Protein AF-A0A520IEN3-F1 (afdb_monomer_lite)

pLDDT: mean 81.48, std 12.18, range [52.25, 98.0]

Foldseek 3Di:
DDDDDDQADEPPPCSVVVQVVVCVVCVVVVHDDDDDDPPPCPPDPVNVVVVCQVVVNPPDNDDCVRPDPDDDDDPCQPRVLCVVLVVDPVVVSVVSVD

Sequence (98 aa):
MSFLLAIEGADGAGKATASALVVEQLHAAGRTADVVSFPRYIETVGGWALGAMLAGTLPRGTSPKAANDVVVFDRYIASNMAYQAAQVPADEADAMMA

Secondary structure (DSSP, 8-state):
----------TTS-HHHHHHHHHHHHHHTT-------SS-TTTSHHHHHHHHHHTT-SSS---HHHH-SS---TT-HHHHHHHHHTTS-HHHHHHHH-

Radius of gyration: 17.26 Å; chains: 1; bounding box: 38×34×47 Å

Structure (mmCIF, N/CA/C/O backbone):
data_AF-A0A520IEN3-F1
#
_entry.id   AF-A0A520IEN3-F1
#
loop_
_atom_site.group_PDB
_atom_site.id
_atom_site.type_symbol
_atom_site.label_atom_id
_atom_site.label_alt_id
_atom_site.label_comp_id
_atom_site.label_asym_id
_atom_site.label_entity_id
_atom_site.label_seq_id
_atom_site.pdbx_PDB_ins_code
_atom_site.Cartn_x
_atom_site.Cartn_y
_atom_site.Cartn_z
_atom_site.occupancy
_atom_site.B_iso_or_equiv
_atom_site.auth_seq_id
_atom_site.auth_comp_id
_atom_site.auth_asym_id
_atom_site.auth_atom_id
_atom_site.pdbx_PDB_model_num
ATOM 1 N N . MET A 1 1 ? -21.307 2.132 13.842 1.00 67.69 1 MET A N 1
ATOM 2 C CA . MET A 1 1 ? -21.288 1.970 12.373 1.00 67.69 1 MET A CA 1
ATOM 3 C C . MET A 1 1 ? -19.833 1.844 11.960 1.00 67.69 1 MET A C 1
ATOM 5 O O . MET A 1 1 ? -19.040 2.653 12.426 1.00 67.69 1 MET A O 1
ATOM 9 N N . SER A 1 2 ? -19.470 0.808 11.208 1.00 77.94 2 SER A N 1
ATOM 10 C CA . SER A 1 2 ? -18.106 0.584 10.713 1.00 77.94 2 SER A CA 1
ATOM 11 C C . SER A 1 2 ? -17.980 1.101 9.279 1.00 77.94 2 SER A C 1
ATOM 13 O O . SER A 1 2 ? -18.944 1.050 8.517 1.00 77.94 2 SER A O 1
ATOM 15 N N . PHE A 1 3 ? -16.806 1.622 8.926 1.00 87.44 3 PHE A N 1
ATOM 16 C CA . PHE A 1 3 ? -16.507 2.143 7.593 1.00 87.44 3 PHE A CA 1
ATOM 17 C C . PHE A 1 3 ? -15.168 1.576 7.121 1.00 87.44 3 PHE A C 1
ATOM 19 O O . PHE A 1 3 ? -14.229 1.491 7.911 1.00 87.44 3 PHE A O 1
ATOM 26 N N . LEU A 1 4 ? -15.085 1.188 5.848 1.00 88.75 4 LEU A N 1
ATOM 27 C CA . LEU A 1 4 ? -13.839 0.781 5.202 1.00 88.75 4 LEU A CA 1
ATOM 28 C C . LEU A 1 4 ? -13.431 1.873 4.216 1.00 88.75 4 LEU A C 1
ATOM 30 O O . LEU A 1 4 ? -14.172 2.174 3.283 1.00 88.75 4 LEU A O 1
ATOM 34 N N . LEU A 1 5 ? -12.252 2.452 4.432 1.00 86.94 5 LEU A N 1
ATOM 35 C CA . LEU A 1 5 ? -11.656 3.460 3.561 1.00 86.94 5 LEU A CA 1
ATOM 36 C C . LEU A 1 5 ? -10.470 2.841 2.814 1.00 86.94 5 LEU A C 1
ATOM 38 O O . LEU A 1 5 ? -9.552 2.325 3.445 1.00 86.94 5 LEU A O 1
ATOM 42 N N . ALA A 1 6 ? -10.475 2.919 1.483 1.00 88.88 6 ALA A N 1
ATOM 43 C CA . ALA A 1 6 ? -9.331 2.561 0.648 1.00 88.88 6 ALA A CA 1
ATOM 44 C C . ALA A 1 6 ? -8.642 3.835 0.139 1.00 88.88 6 ALA A C 1
ATOM 46 O O . ALA A 1 6 ? -9.303 4.709 -0.418 1.00 88.88 6 ALA A O 1
ATOM 47 N N . ILE A 1 7 ? -7.324 3.935 0.336 1.00 86.75 7 ILE A N 1
ATOM 48 C CA . ILE A 1 7 ? -6.492 5.040 -0.160 1.00 86.75 7 ILE A CA 1
ATOM 49 C C . ILE A 1 7 ? -5.630 4.500 -1.302 1.00 86.75 7 ILE A C 1
ATOM 51 O O . ILE A 1 7 ? -4.718 3.707 -1.074 1.00 86.75 7 ILE A O 1
ATOM 55 N N . GLU A 1 8 ? -5.928 4.938 -2.522 1.00 85.44 8 GLU A N 1
ATOM 56 C CA . GLU A 1 8 ? -5.254 4.523 -3.758 1.00 85.44 8 GLU A CA 1
ATOM 57 C C . GLU A 1 8 ? -4.364 5.654 -4.304 1.00 85.44 8 GLU A C 1
ATOM 59 O O . GLU A 1 8 ? -4.489 6.816 -3.912 1.00 85.44 8 GLU A O 1
ATOM 64 N N . GLY A 1 9 ? -3.436 5.320 -5.202 1.00 81.56 9 GLY A N 1
ATOM 65 C CA . GLY A 1 9 ? -2.522 6.287 -5.819 1.00 81.56 9 GLY A CA 1
ATOM 66 C C . GLY A 1 9 ? -1.215 5.658 -6.300 1.00 81.56 9 GLY A C 1
ATOM 67 O O . GLY A 1 9 ? -0.878 4.535 -5.923 1.00 81.56 9 GLY A O 1
ATOM 68 N N . ALA A 1 10 ? -0.450 6.399 -7.102 1.00 79.31 10 ALA A N 1
ATOM 69 C CA . ALA A 1 10 ? 0.821 5.939 -7.665 1.00 79.31 10 ALA A CA 1
ATOM 70 C C . ALA A 1 10 ? 1.938 5.791 -6.609 1.00 79.31 10 ALA A C 1
ATOM 72 O O . ALA A 1 10 ? 1.801 6.205 -5.446 1.00 79.31 10 ALA A O 1
ATOM 73 N N . ASP A 1 11 ? 3.056 5.184 -6.999 1.00 80.44 11 ASP A N 1
ATOM 74 C CA . ASP A 1 11 ? 4.253 5.105 -6.161 1.00 80.44 11 ASP A CA 1
ATOM 75 C C . ASP A 1 11 ? 4.790 6.504 -5.843 1.00 80.44 11 ASP A C 1
ATOM 77 O O . ASP A 1 11 ? 4.776 7.405 -6.677 1.00 80.44 11 ASP A O 1
ATOM 81 N N . GLY A 1 12 ? 5.197 6.718 -4.591 1.00 84.94 12 GLY A N 1
ATOM 82 C CA . GLY A 1 12 ? 5.640 8.033 -4.117 1.00 84.94 12 GLY A CA 1
ATOM 83 C C . GLY A 1 12 ? 4.523 9.053 -3.844 1.00 84.94 12 GLY A C 1
ATOM 84 O O . GLY A 1 12 ? 4.814 10.107 -3.292 1.00 84.94 12 GLY A O 1
ATOM 85 N N . ALA A 1 13 ? 3.245 8.745 -4.107 1.00 89.06 13 ALA A N 1
ATOM 86 C CA . ALA A 1 13 ? 2.124 9.683 -3.916 1.00 89.06 13 ALA A CA 1
ATOM 87 C C . ALA A 1 13 ? 1.786 10.035 -2.444 1.00 89.06 13 ALA A C 1
ATOM 89 O O . ALA A 1 13 ? 0.797 10.709 -2.180 1.00 89.06 13 ALA A O 1
ATOM 90 N N . GLY A 1 14 ? 2.557 9.554 -1.462 1.00 92.56 14 GLY A N 1
ATOM 91 C CA . GLY A 1 14 ? 2.333 9.871 -0.044 1.00 92.56 14 GLY A CA 1
ATOM 92 C C . GLY A 1 14 ? 1.182 9.110 0.631 1.00 92.56 14 GLY A C 1
ATOM 93 O O . GLY A 1 14 ? 0.743 9.503 1.709 1.00 92.56 14 GLY A O 1
ATOM 94 N N . LYS A 1 15 ? 0.705 8.000 0.046 1.00 92.81 15 LYS A N 1
ATOM 95 C CA . LYS A 1 15 ? -0.414 7.187 0.578 1.00 92.81 15 LYS A CA 1
ATOM 96 C C . LYS A 1 15 ? -0.225 6.768 2.039 1.00 92.81 15 LYS A C 1
ATOM 98 O O . LYS A 1 15 ? -1.156 6.870 2.831 1.00 92.81 15 LYS A O 1
ATOM 103 N N . ALA A 1 16 ? 0.985 6.334 2.400 1.00 91.44 16 ALA A N 1
ATOM 104 C CA . ALA A 1 16 ? 1.308 5.927 3.766 1.00 91.44 16 ALA A CA 1
ATOM 105 C C . ALA A 1 16 ? 1.106 7.089 4.752 1.00 91.44 16 ALA A C 1
ATOM 107 O O . ALA A 1 16 ? 0.410 6.934 5.754 1.00 91.44 16 ALA A O 1
ATOM 108 N N . THR A 1 17 ? 1.616 8.277 4.415 1.00 96.38 17 THR A N 1
ATOM 109 C CA . THR A 1 17 ? 1.423 9.503 5.201 1.00 96.38 17 THR A CA 1
ATOM 110 C C . THR A 1 17 ? -0.053 9.867 5.322 1.00 96.38 17 THR A C 1
ATOM 112 O O . THR A 1 17 ? -0.531 10.103 6.428 1.00 96.38 17 THR A O 1
ATOM 115 N N . ALA A 1 18 ? -0.794 9.858 4.211 1.00 96.50 18 ALA A N 1
ATOM 116 C CA . ALA A 1 18 ? -2.222 10.163 4.218 1.00 96.50 18 ALA A CA 1
ATOM 117 C C . ALA A 1 18 ? -3.010 9.192 5.116 1.00 96.50 18 ALA A C 1
ATOM 119 O O . ALA A 1 18 ? -3.814 9.630 5.936 1.00 96.50 18 ALA A O 1
ATOM 120 N N . SER A 1 19 ? -2.741 7.886 5.018 1.00 96.31 19 SER A N 1
ATOM 121 C CA . SER A 1 19 ? -3.408 6.873 5.845 1.00 96.31 19 SER A CA 1
ATOM 122 C C . SER A 1 19 ? -3.128 7.044 7.341 1.00 96.31 19 SER A C 1
ATOM 124 O O . SER A 1 19 ? -4.053 6.947 8.146 1.00 96.31 19 SER A O 1
ATOM 126 N N . ALA A 1 20 ? -1.887 7.376 7.712 1.00 96.75 20 ALA A N 1
ATOM 127 C CA . ALA A 1 20 ? -1.507 7.620 9.100 1.00 96.75 20 ALA A CA 1
ATOM 128 C C . ALA A 1 20 ? -2.219 8.854 9.676 1.00 96.75 20 ALA A C 1
ATOM 130 O O . ALA A 1 20 ? -2.792 8.774 10.761 1.00 96.75 20 ALA A O 1
ATOM 131 N N . LEU A 1 21 ? -2.261 9.960 8.922 1.00 97.94 21 LEU A N 1
ATOM 132 C CA . LEU A 1 21 ? -2.957 11.184 9.335 1.00 97.94 21 LEU A CA 1
ATOM 133 C C . LEU A 1 21 ? -4.462 10.958 9.503 1.00 97.94 21 LEU A C 1
ATOM 135 O O . LEU A 1 21 ? -5.058 11.456 10.453 1.00 97.94 21 LEU A O 1
ATOM 139 N N . VAL A 1 22 ? -5.092 10.184 8.615 1.00 96.88 22 VAL A N 1
ATOM 140 C CA . VAL A 1 22 ? -6.518 9.853 8.753 1.00 96.88 22 VAL A CA 1
ATOM 141 C C . VAL A 1 22 ? -6.781 9.089 10.051 1.00 96.88 22 VAL A C 1
ATOM 143 O O . VAL A 1 22 ? -7.728 9.419 10.765 1.00 96.88 22 VAL A O 1
ATOM 146 N N . VAL A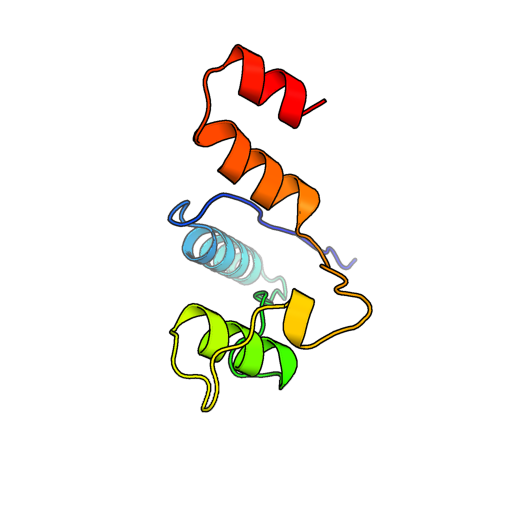 1 23 ? -5.949 8.098 10.383 1.00 97.12 23 VAL A N 1
ATOM 147 C CA . VAL A 1 23 ? -6.090 7.347 11.640 1.00 97.12 23 VAL A CA 1
ATOM 148 C C . VAL A 1 23 ? -5.875 8.247 12.854 1.00 97.12 23 VAL A C 1
ATOM 150 O O . VAL A 1 23 ? -6.701 8.220 13.764 1.00 97.12 23 VAL A O 1
ATOM 153 N N . GLU A 1 24 ? -4.849 9.100 12.837 1.00 98.00 24 GLU A N 1
ATOM 154 C CA . GLU A 1 24 ? -4.591 10.075 13.904 1.00 98.00 24 GLU A CA 1
ATOM 155 C C . GLU A 1 24 ? -5.807 10.985 14.149 1.00 98.00 24 GLU A C 1
ATOM 157 O O . GLU A 1 24 ? -6.256 11.136 15.286 1.00 98.00 24 GLU A O 1
ATOM 162 N N . GLN A 1 25 ? -6.395 11.542 13.086 1.00 97.88 25 GLN A N 1
ATOM 163 C CA . GLN A 1 25 ? -7.569 12.413 13.199 1.00 97.88 25 GLN A CA 1
ATOM 164 C C . GLN A 1 25 ? -8.805 11.662 13.714 1.00 97.88 25 GLN A C 1
ATOM 166 O O . GLN A 1 25 ? -9.579 12.201 14.508 1.00 97.88 25 GLN A O 1
ATOM 171 N N . LEU A 1 26 ? -8.997 10.405 13.304 1.00 96.88 26 LEU A N 1
ATOM 172 C CA . LEU A 1 26 ? -10.090 9.571 13.809 1.00 96.88 26 LEU A CA 1
ATOM 173 C C . LEU A 1 26 ? -9.917 9.257 15.298 1.00 96.88 26 LEU A C 1
ATOM 175 O O . LEU A 1 26 ? -10.890 9.359 16.051 1.00 96.88 26 LEU A O 1
ATOM 179 N N . HIS A 1 27 ? -8.696 8.941 15.733 1.00 97.31 27 HIS A N 1
ATOM 180 C CA . HIS A 1 27 ? -8.376 8.745 17.148 1.00 97.31 27 HIS A CA 1
ATOM 181 C C . HIS A 1 27 ? -8.599 10.024 17.958 1.00 97.31 27 HIS A C 1
ATOM 183 O O . HIS A 1 27 ? -9.240 9.967 19.008 1.00 97.31 27 HIS A O 1
ATOM 189 N N . ALA A 1 28 ? -8.159 11.182 17.453 1.00 97.81 28 ALA A N 1
ATOM 190 C CA . ALA A 1 28 ? -8.381 12.483 18.091 1.00 97.81 28 ALA A CA 1
ATOM 191 C C . ALA A 1 28 ? -9.877 12.821 18.238 1.00 97.81 28 ALA A C 1
ATOM 193 O O . ALA A 1 28 ? -10.287 13.452 19.211 1.00 97.81 28 ALA A O 1
ATOM 194 N N . ALA A 1 29 ? -10.712 12.336 17.317 1.00 97.25 29 ALA A N 1
ATOM 195 C CA . ALA A 1 29 ? -12.169 12.433 17.381 1.00 97.25 29 ALA A CA 1
ATOM 196 C C . ALA A 1 29 ? -12.836 11.346 18.257 1.00 97.25 29 ALA A C 1
ATOM 198 O O . ALA A 1 29 ? -14.061 11.196 18.225 1.00 97.25 29 ALA A O 1
ATOM 199 N N . GLY A 1 30 ? -12.062 10.560 19.014 1.00 97.44 30 GLY A N 1
ATOM 200 C CA . GLY A 1 30 ? -12.566 9.506 19.899 1.00 97.44 30 GLY A CA 1
ATOM 201 C C . GLY A 1 30 ? -13.078 8.263 19.167 1.00 97.44 30 GLY A C 1
ATOM 202 O O . GLY A 1 30 ? -13.896 7.520 19.716 1.00 97.44 30 GLY A O 1
ATOM 203 N N . ARG A 1 31 ? -12.651 8.034 17.918 1.00 96.38 31 ARG A N 1
ATOM 204 C CA . ARG A 1 31 ? -13.019 6.848 17.133 1.00 96.38 31 ARG A CA 1
ATOM 205 C C . ARG A 1 31 ? -11.878 5.840 17.090 1.00 96.38 31 ARG A C 1
ATOM 207 O O . ARG A 1 31 ? -10.712 6.202 17.047 1.00 96.38 31 ARG A O 1
ATOM 214 N N . THR A 1 32 ? -12.228 4.562 17.030 1.00 95.81 32 THR A N 1
ATOM 215 C CA . THR A 1 32 ? -11.278 3.476 16.768 1.00 95.81 32 THR A CA 1
ATOM 216 C C . THR A 1 32 ? -11.038 3.350 15.266 1.00 95.81 32 THR A C 1
ATOM 218 O O . THR A 1 32 ? -12.002 3.231 14.504 1.00 95.81 32 THR A O 1
ATOM 221 N N . ALA A 1 33 ? -9.778 3.348 14.844 1.00 95.75 33 ALA A N 1
ATOM 222 C CA . ALA A 1 33 ? -9.368 3.166 13.454 1.00 95.75 33 ALA A CA 1
ATOM 223 C C . ALA A 1 33 ? -7.981 2.510 13.397 1.00 95.75 33 ALA A C 1
ATOM 225 O O . ALA A 1 33 ? -7.167 2.761 14.277 1.00 95.75 33 ALA A O 1
ATOM 226 N N . ASP A 1 34 ? -7.713 1.720 12.362 1.00 94.12 34 ASP A N 1
AT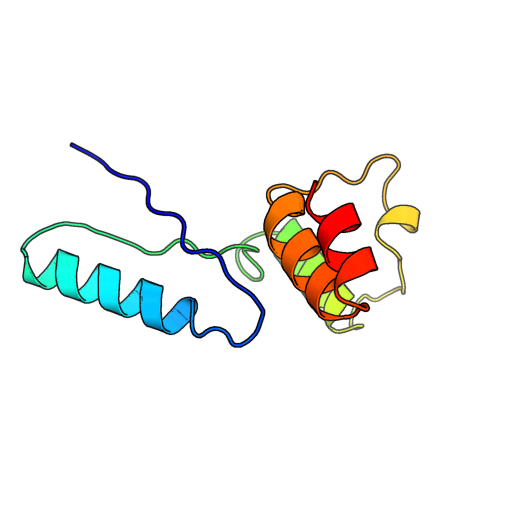OM 227 C CA . ASP A 1 34 ? -6.416 1.085 12.109 1.00 94.12 34 ASP A CA 1
ATOM 228 C C . ASP A 1 34 ? -6.112 1.107 10.608 1.00 94.12 34 ASP A C 1
ATOM 230 O O . ASP A 1 34 ? -7.026 1.185 9.781 1.00 94.12 34 ASP A O 1
ATOM 234 N N . VAL A 1 35 ? -4.826 1.020 10.256 1.00 93.31 35 VAL A N 1
ATOM 235 C CA . VAL A 1 35 ? -4.375 0.880 8.864 1.00 93.31 35 VAL A CA 1
ATOM 236 C C . VAL A 1 35 ? -4.030 -0.577 8.582 1.00 93.31 35 VAL A C 1
ATOM 238 O O . VAL A 1 35 ? -3.256 -1.194 9.310 1.00 93.31 35 VAL A O 1
ATOM 241 N N . VAL A 1 36 ? -4.545 -1.106 7.472 1.00 88.88 36 VAL A N 1
ATOM 242 C CA . VAL A 1 36 ? -4.066 -2.357 6.875 1.00 88.88 36 VAL A CA 1
ATOM 243 C C . VAL A 1 36 ? -3.497 -2.031 5.499 1.00 88.88 36 VAL A C 1
ATOM 245 O O . VAL A 1 36 ? -4.219 -1.554 4.625 1.00 88.88 36 VAL A O 1
ATOM 248 N N . SER A 1 37 ? -2.204 -2.290 5.314 1.00 86.44 37 SER A N 1
ATOM 249 C CA . SER A 1 37 ? -1.490 -2.015 4.064 1.00 86.44 37 SER A CA 1
ATOM 250 C C . SER A 1 37 ? -1.374 -3.270 3.206 1.00 86.44 37 SER A C 1
ATOM 252 O O . SER A 1 37 ? -1.125 -4.362 3.713 1.00 86.44 37 SER A O 1
ATOM 254 N N . PHE A 1 38 ? -1.506 -3.108 1.891 1.00 85.62 38 PHE A N 1
ATOM 255 C CA . PHE A 1 38 ? -1.297 -4.172 0.913 1.00 85.62 38 PHE A CA 1
ATOM 256 C C . PHE A 1 38 ? -0.247 -3.753 -0.128 1.00 85.62 38 PHE A C 1
ATOM 258 O O . PHE A 1 38 ? -0.181 -2.570 -0.466 1.00 85.62 38 PHE A O 1
ATOM 265 N N . PRO A 1 39 ? 0.535 -4.700 -0.679 1.00 83.94 39 PRO A N 1
ATOM 266 C CA . PRO A 1 39 ? 0.647 -6.104 -0.271 1.00 83.94 39 PRO A CA 1
ATOM 267 C C . PRO A 1 39 ? 1.248 -6.270 1.135 1.00 83.94 39 PRO A C 1
ATOM 269 O O . PRO A 1 39 ? 2.106 -5.500 1.556 1.00 83.94 39 PRO A O 1
ATOM 272 N N . ARG A 1 40 ? 0.813 -7.304 1.865 1.00 83.75 40 ARG A N 1
ATOM 273 C CA . ARG A 1 40 ? 1.303 -7.624 3.218 1.00 83.75 40 ARG A CA 1
ATOM 274 C C . ARG A 1 40 ? 2.657 -8.332 3.165 1.00 83.75 40 ARG A C 1
ATOM 276 O O . ARG A 1 40 ? 2.743 -9.543 3.395 1.00 83.75 40 ARG A O 1
ATOM 283 N N . TYR A 1 41 ? 3.690 -7.579 2.783 1.00 83.94 41 TYR A N 1
ATOM 284 C CA . TYR A 1 41 ? 5.018 -8.085 2.415 1.00 83.94 41 TYR A CA 1
ATOM 285 C C . TYR A 1 41 ? 5.699 -8.929 3.496 1.00 83.94 41 TYR A C 1
ATOM 287 O O . TYR A 1 41 ? 6.417 -9.864 3.168 1.00 83.94 41 TYR A O 1
ATOM 295 N N . ILE A 1 42 ? 5.472 -8.623 4.772 1.00 84.44 42 ILE A N 1
ATOM 296 C CA . ILE A 1 42 ? 6.116 -9.332 5.889 1.00 84.44 42 ILE A CA 1
ATOM 297 C C . ILE A 1 42 ? 5.160 -10.245 6.661 1.00 84.44 42 ILE A C 1
ATOM 299 O O . ILE A 1 42 ? 5.612 -11.108 7.406 1.00 84.44 42 ILE A O 1
ATOM 303 N N . GLU A 1 43 ? 3.846 -10.091 6.478 1.00 84.69 43 GLU A N 1
ATOM 304 C CA . GLU A 1 43 ? 2.849 -10.844 7.253 1.00 84.69 43 GLU A CA 1
ATOM 305 C C . GLU A 1 43 ? 2.293 -12.062 6.505 1.00 84.69 43 GLU A C 1
ATOM 307 O O . GLU A 1 43 ? 1.562 -12.864 7.085 1.00 84.69 43 GLU A O 1
ATOM 312 N N . THR A 1 44 ? 2.581 -12.209 5.209 1.00 83.50 44 THR A N 1
ATOM 313 C CA . THR A 1 44 ? 2.036 -13.304 4.394 1.00 83.50 44 THR A CA 1
ATOM 314 C C . THR A 1 44 ? 3.093 -13.930 3.503 1.00 83.50 44 THR A C 1
ATOM 316 O O . THR A 1 44 ? 3.956 -13.235 2.976 1.00 83.50 44 THR A O 1
ATOM 319 N N . VAL A 1 45 ? 2.976 -15.239 3.258 1.00 83.44 45 VAL A N 1
ATOM 320 C CA . VAL A 1 45 ? 3.847 -15.961 2.314 1.00 83.44 45 VAL A CA 1
ATOM 321 C C . VAL A 1 45 ? 3.785 -15.335 0.916 1.00 83.44 45 VAL A C 1
ATOM 323 O O . VAL A 1 45 ? 4.819 -15.130 0.290 1.00 83.44 45 VAL A O 1
ATOM 326 N N . GLY A 1 46 ? 2.583 -14.982 0.445 1.00 79.69 46 GLY A N 1
ATOM 327 C CA . GLY A 1 46 ? 2.392 -14.346 -0.862 1.00 79.69 46 GLY A CA 1
ATOM 328 C C . GLY A 1 46 ? 3.001 -12.944 -0.941 1.00 79.69 46 GLY A C 1
ATOM 329 O O . GLY A 1 46 ? 3.684 -12.629 -1.912 1.00 79.69 46 GLY A O 1
ATOM 330 N N . GLY A 1 47 ? 2.818 -12.122 0.097 1.00 82.44 47 GLY A N 1
ATOM 331 C CA . GLY A 1 47 ? 3.459 -10.812 0.183 1.00 82.44 47 GLY A CA 1
ATOM 332 C C . GLY A 1 47 ? 4.980 -10.928 0.220 1.00 82.44 47 GLY A C 1
ATOM 333 O O . GLY A 1 47 ? 5.651 -10.239 -0.541 1.00 82.44 47 GLY A O 1
ATOM 334 N N . TRP A 1 48 ? 5.526 -11.840 1.025 1.00 86.56 48 TRP A N 1
ATOM 335 C CA . TRP A 1 48 ? 6.969 -12.075 1.081 1.00 86.56 48 TRP A CA 1
ATOM 336 C C . TRP A 1 48 ? 7.524 -12.500 -0.279 1.00 86.56 48 TRP A C 1
ATOM 338 O O . TRP A 1 48 ? 8.503 -11.922 -0.749 1.00 86.56 48 TRP A O 1
ATOM 348 N N . ALA A 1 49 ? 6.870 -13.455 -0.944 1.00 84.75 49 ALA A N 1
ATOM 349 C CA . ALA A 1 49 ? 7.289 -13.936 -2.256 1.00 84.75 49 ALA A CA 1
ATOM 350 C C . ALA A 1 49 ? 7.264 -12.817 -3.310 1.00 84.75 49 ALA A C 1
ATOM 352 O O . ALA A 1 49 ? 8.211 -12.686 -4.084 1.00 84.75 49 ALA A O 1
ATOM 353 N N . LEU A 1 50 ? 6.224 -11.975 -3.306 1.00 82.50 50 LEU A N 1
ATOM 354 C CA . LEU A 1 50 ? 6.133 -10.806 -4.183 1.00 82.50 50 LEU A CA 1
ATOM 355 C C . LEU A 1 50 ? 7.257 -9.800 -3.901 1.00 82.50 50 LEU A C 1
ATOM 357 O O . LEU A 1 50 ? 7.907 -9.334 -4.833 1.00 82.50 50 LEU A O 1
ATOM 361 N N . GLY A 1 51 ? 7.523 -9.502 -2.627 1.00 84.69 51 GLY A N 1
ATOM 362 C CA . GLY A 1 51 ? 8.614 -8.613 -2.224 1.00 84.69 51 GLY A CA 1
ATOM 363 C C . GLY A 1 51 ? 9.984 -9.139 -2.662 1.00 84.69 51 GLY A C 1
ATOM 364 O O . GLY A 1 51 ? 10.768 -8.400 -3.251 1.00 84.69 51 GLY A O 1
ATOM 365 N N . ALA A 1 52 ? 10.249 -10.431 -2.452 1.00 86.94 52 ALA A N 1
ATOM 366 C CA . ALA A 1 52 ? 11.486 -11.079 -2.883 1.00 86.94 52 ALA A CA 1
ATOM 367 C C . ALA A 1 52 ? 11.633 -11.107 -4.415 1.00 86.94 52 ALA A C 1
ATOM 369 O O . ALA A 1 52 ? 12.734 -10.931 -4.938 1.00 86.94 52 ALA A O 1
ATOM 370 N N . MET A 1 53 ? 10.529 -11.287 -5.146 1.00 85.50 53 MET A N 1
ATOM 371 C CA . MET A 1 53 ? 10.517 -11.218 -6.609 1.00 85.50 53 MET A CA 1
ATOM 372 C C . MET A 1 53 ? 10.895 -9.820 -7.103 1.00 85.50 53 MET A C 1
ATOM 374 O O . MET A 1 5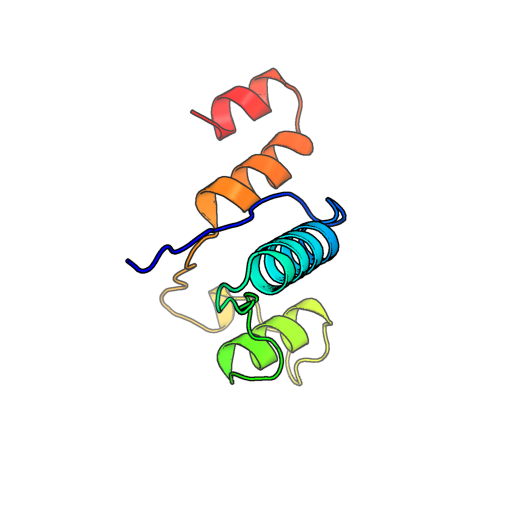3 ? 11.789 -9.696 -7.937 1.00 85.50 53 MET A O 1
ATOM 378 N N . LEU A 1 54 ? 10.248 -8.775 -6.574 1.00 83.62 54 LEU A N 1
ATOM 379 C CA . LEU A 1 54 ? 10.506 -7.382 -6.958 1.00 83.62 54 LEU A CA 1
ATOM 380 C C . LEU A 1 54 ? 11.923 -6.930 -6.582 1.00 83.62 54 LEU A C 1
ATOM 382 O O . LEU A 1 54 ? 12.545 -6.180 -7.328 1.00 83.62 54 LEU A O 1
ATOM 386 N N . ALA A 1 55 ? 12.452 -7.420 -5.460 1.00 86.75 55 ALA A N 1
ATOM 387 C CA . ALA A 1 55 ? 13.824 -7.161 -5.033 1.00 86.75 55 ALA A CA 1
ATOM 388 C C . ALA A 1 55 ? 14.877 -7.988 -5.801 1.00 86.75 55 ALA A C 1
ATOM 390 O O . ALA A 1 55 ? 16.072 -7.790 -5.592 1.00 86.75 55 ALA A O 1
ATOM 391 N N . GLY A 1 56 ? 14.463 -8.938 -6.649 1.00 86.06 56 GLY A N 1
ATOM 392 C CA . GLY A 1 56 ? 15.375 -9.839 -7.360 1.00 86.06 56 GLY A CA 1
ATOM 393 C C . GLY A 1 56 ? 16.118 -10.825 -6.450 1.00 86.06 56 GLY A C 1
ATOM 394 O O . GLY A 1 56 ? 17.159 -11.347 -6.838 1.00 86.06 56 GLY A O 1
ATOM 395 N N . THR A 1 57 ? 15.610 -11.085 -5.242 1.00 88.81 57 THR A N 1
ATOM 396 C CA . THR A 1 57 ? 16.265 -11.926 -4.223 1.00 88.81 57 THR A CA 1
ATOM 397 C C . THR A 1 57 ? 15.728 -13.353 -4.169 1.00 88.81 57 THR A C 1
ATOM 399 O O . THR A 1 57 ? 16.164 -14.147 -3.333 1.00 88.81 57 THR A O 1
ATOM 402 N N . LEU A 1 58 ? 14.791 -13.712 -5.053 1.00 84.31 58 LEU A N 1
ATOM 403 C CA . LEU A 1 58 ? 14.321 -15.089 -5.142 1.00 84.31 58 LEU A CA 1
ATOM 404 C C . LEU A 1 58 ? 15.488 -16.042 -5.461 1.00 84.31 58 LEU A C 1
ATOM 406 O O . LEU A 1 58 ? 16.268 -15.763 -6.373 1.00 84.31 58 LEU A O 1
ATOM 410 N N . PRO A 1 59 ? 15.574 -17.211 -4.793 1.00 79.75 59 PRO A N 1
ATOM 411 C CA . PRO A 1 59 ? 16.632 -18.199 -5.040 1.00 79.75 59 PRO A CA 1
ATOM 412 C C . PRO A 1 59 ? 16.716 -18.672 -6.498 1.00 79.75 59 PRO A C 1
ATOM 414 O O . PRO A 1 59 ? 17.747 -19.175 -6.941 1.00 79.75 59 PRO A O 1
ATOM 417 N N . ARG A 1 60 ? 15.614 -18.541 -7.242 1.00 76.50 60 ARG A N 1
ATOM 418 C CA . ARG A 1 60 ? 15.547 -18.719 -8.690 1.00 76.50 60 ARG A CA 1
ATOM 419 C C . ARG A 1 60 ? 14.715 -17.587 -9.275 1.00 76.50 60 ARG A C 1
ATOM 421 O O . ARG A 1 60 ? 13.616 -17.326 -8.791 1.00 76.50 60 ARG A O 1
ATOM 428 N N . GLY A 1 61 ? 15.225 -16.951 -10.328 1.00 67.44 61 GLY A N 1
ATOM 429 C CA . GLY A 1 61 ? 14.448 -15.994 -11.104 1.00 67.44 61 GLY A CA 1
ATOM 430 C C . GLY A 1 61 ? 13.208 -16.678 -11.672 1.00 67.44 61 GLY A C 1
ATOM 431 O O . GLY A 1 61 ? 13.305 -17.722 -12.314 1.00 67.44 61 GLY A O 1
ATOM 432 N N . THR A 1 62 ? 12.044 -16.100 -11.416 1.00 66.25 62 THR A N 1
ATOM 433 C CA . THR A 1 62 ? 10.774 -16.544 -11.985 1.00 66.25 62 THR A CA 1
ATOM 434 C C . THR A 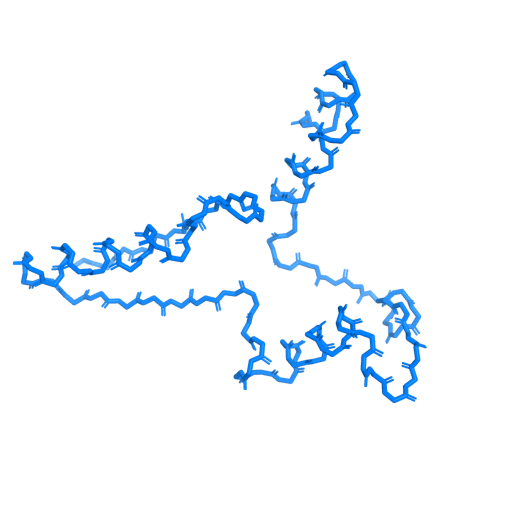1 62 ? 9.987 -15.315 -12.401 1.00 66.25 62 THR A C 1
ATOM 436 O O . THR A 1 62 ? 10.067 -14.274 -11.752 1.00 66.25 62 THR A O 1
ATOM 439 N N . SER A 1 63 ? 9.221 -15.418 -13.482 1.00 64.62 63 SER A N 1
ATOM 440 C CA . SER A 1 63 ? 8.145 -14.464 -13.743 1.00 64.62 63 SER A CA 1
ATOM 441 C C . SER A 1 63 ? 6.863 -14.974 -13.073 1.00 64.62 63 SER A C 1
ATOM 443 O O . SER A 1 63 ? 6.723 -16.188 -12.889 1.00 64.62 63 SER A O 1
ATOM 445 N N . PRO A 1 64 ? 5.893 -14.104 -12.741 1.00 62.50 64 PRO A N 1
ATOM 446 C CA . PRO A 1 64 ? 4.575 -14.549 -12.287 1.00 62.50 64 PRO A CA 1
ATOM 447 C C . PRO A 1 64 ? 3.940 -15.573 -13.242 1.00 62.50 64 PRO A C 1
ATOM 449 O O . PRO A 1 64 ? 3.337 -16.539 -12.782 1.00 62.50 64 PRO A O 1
ATOM 452 N N . LYS A 1 65 ? 4.167 -15.407 -14.557 1.00 62.34 65 LYS A N 1
ATOM 453 C CA . LYS A 1 65 ? 3.758 -16.339 -15.624 1.00 62.34 65 LYS A CA 1
ATOM 454 C C . LYS A 1 65 ? 4.491 -17.682 -15.606 1.00 62.34 65 LYS A C 1
ATOM 456 O O . LYS A 1 65 ? 3.932 -18.666 -16.060 1.00 62.34 65 LYS A O 1
ATOM 461 N N . ALA A 1 66 ? 5.741 -17.725 -15.149 1.00 65.31 66 ALA A N 1
ATOM 462 C CA . ALA A 1 66 ? 6.517 -18.962 -15.080 1.00 65.31 66 ALA A CA 1
ATOM 463 C C . ALA A 1 66 ? 6.205 -19.788 -13.820 1.00 65.31 66 ALA A C 1
ATOM 465 O O . ALA A 1 66 ? 6.481 -20.982 -13.800 1.00 65.31 66 ALA A O 1
ATOM 466 N N . ALA A 1 67 ? 5.641 -19.163 -12.780 1.00 61.72 67 ALA A N 1
ATOM 467 C CA . ALA A 1 67 ? 5.356 -19.810 -11.499 1.00 61.72 67 ALA A CA 1
ATOM 468 C C . ALA A 1 67 ? 3.905 -20.295 -11.336 1.00 61.72 67 ALA A C 1
ATOM 470 O O . ALA A 1 67 ? 3.640 -21.049 -10.404 1.00 61.72 67 ALA A O 1
ATOM 471 N N . ASN A 1 68 ? 2.965 -19.855 -12.181 1.00 61.62 68 ASN A N 1
ATOM 472 C CA . ASN A 1 68 ? 1.538 -20.123 -11.989 1.00 61.62 68 ASN A CA 1
ATOM 473 C C . ASN A 1 68 ? 0.822 -20.345 -13.327 1.00 61.62 68 ASN A C 1
ATOM 475 O O . ASN A 1 68 ? 1.061 -19.602 -14.278 1.00 61.62 68 ASN A O 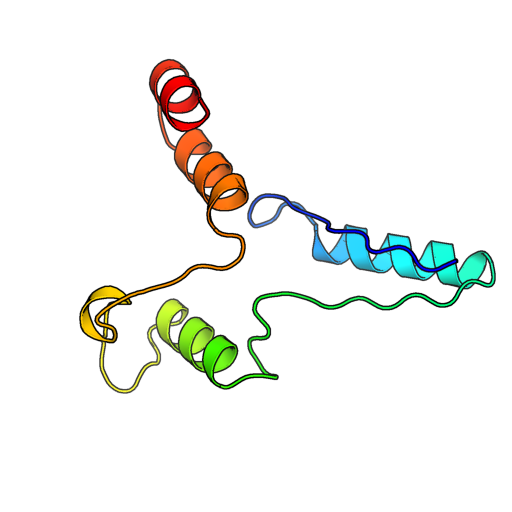1
ATOM 479 N N . ASP A 1 69 ? -0.128 -21.282 -13.356 1.00 63.62 69 ASP A N 1
ATOM 480 C CA . ASP A 1 69 ? -1.040 -21.472 -14.496 1.00 63.62 69 ASP A CA 1
ATOM 481 C C . ASP A 1 69 ? -2.023 -20.299 -14.644 1.00 63.62 69 ASP A C 1
ATOM 483 O O . ASP A 1 69 ? -2.405 -19.913 -15.747 1.00 63.62 69 ASP A O 1
ATOM 487 N N . VAL A 1 70 ? -2.414 -19.699 -13.515 1.00 54.31 70 VAL A N 1
ATOM 488 C CA . VAL A 1 70 ? -3.277 -18.518 -13.445 1.00 54.31 70 VAL A CA 1
ATOM 489 C C . VAL A 1 70 ? -2.707 -17.560 -12.406 1.00 54.31 70 VAL A C 1
ATOM 491 O O . VAL A 1 70 ? -2.501 -17.934 -11.253 1.00 54.31 70 VAL A O 1
ATOM 494 N N . VAL A 1 71 ? -2.476 -16.308 -12.802 1.00 62.25 71 VAL A N 1
ATOM 495 C CA . VAL A 1 71 ? -2.077 -15.232 -11.886 1.00 62.25 71 VAL A CA 1
ATOM 496 C C . VAL A 1 71 ? -3.281 -14.323 -11.674 1.00 62.25 71 VAL A C 1
ATOM 498 O O . VAL A 1 71 ? -3.709 -13.631 -12.596 1.00 62.25 71 VAL A O 1
ATOM 501 N N . VAL A 1 72 ? -3.836 -14.336 -10.463 1.00 68.62 72 VAL A N 1
ATOM 502 C CA . VAL A 1 72 ? -4.940 -13.452 -10.071 1.00 68.62 72 VAL A CA 1
ATOM 503 C C . VAL A 1 72 ? -4.360 -12.273 -9.311 1.00 68.62 72 VAL A C 1
ATOM 505 O O . VAL A 1 72 ? -3.695 -12.456 -8.292 1.00 68.62 72 VAL A O 1
ATOM 508 N N . PHE A 1 73 ? -4.634 -11.065 -9.789 1.00 57.03 73 PHE A N 1
ATOM 509 C CA . PHE A 1 73 ? -4.283 -9.861 -9.061 1.00 57.03 73 PHE A CA 1
ATOM 510 C C . PHE A 1 73 ? -5.518 -9.246 -8.404 1.00 57.03 73 PHE A C 1
ATOM 512 O O . PHE A 1 73 ? -6.430 -8.779 -9.084 1.00 57.03 73 PHE A O 1
ATOM 519 N N . ASP A 1 74 ? -5.512 -9.201 -7.077 1.00 54.41 74 ASP A N 1
ATOM 520 C CA . ASP A 1 74 ? -6.465 -8.425 -6.289 1.00 54.41 74 ASP A CA 1
ATOM 521 C C . ASP A 1 74 ? -5.975 -6.962 -6.239 1.00 54.41 74 ASP A C 1
ATOM 523 O O . ASP A 1 74 ? -4.895 -6.691 -5.715 1.00 54.41 74 ASP A O 1
ATOM 527 N N . ARG A 1 75 ? -6.742 -6.037 -6.842 1.00 52.25 75 ARG A N 1
ATOM 528 C CA . ARG A 1 75 ? -6.467 -4.580 -6.986 1.00 52.25 75 ARG A CA 1
ATOM 529 C C . ARG A 1 75 ? -5.362 -4.129 -7.961 1.00 52.25 75 ARG A C 1
ATOM 531 O O . ARG A 1 75 ? -4.738 -3.094 -7.752 1.00 52.25 75 ARG A O 1
ATOM 538 N N . TYR A 1 76 ? -5.153 -4.825 -9.077 1.00 57.56 76 TYR A N 1
ATOM 539 C CA . TYR A 1 76 ? -4.183 -4.376 -10.097 1.00 57.56 76 TYR A CA 1
ATOM 540 C C . TYR A 1 76 ? -4.734 -3.333 -11.065 1.00 57.56 76 TYR A C 1
ATOM 542 O O . TYR A 1 76 ? -4.004 -2.453 -11.495 1.00 57.56 76 TYR A O 1
ATOM 550 N N . ILE A 1 77 ? -6.023 -3.405 -11.392 1.00 62.00 77 ILE A N 1
ATOM 551 C CA . ILE A 1 77 ? -6.555 -2.753 -12.592 1.00 62.00 77 ILE A CA 1
ATOM 552 C C . ILE A 1 77 ? -6.436 -1.224 -12.519 1.00 62.00 77 ILE A C 1
ATOM 554 O O . ILE A 1 77 ? -5.697 -0.659 -13.309 1.00 62.00 77 ILE A O 1
ATOM 558 N N . ALA A 1 78 ? -7.036 -0.551 -11.535 1.00 64.25 78 ALA A N 1
ATOM 559 C CA . ALA A 1 78 ? -7.033 0.918 -11.505 1.00 64.25 78 ALA A CA 1
ATOM 560 C C . ALA A 1 78 ? -5.636 1.529 -11.270 1.00 64.25 78 ALA A C 1
ATOM 562 O O . ALA A 1 78 ? -5.220 2.428 -11.997 1.00 64.25 78 ALA A O 1
ATOM 563 N N . SER A 1 79 ? -4.889 1.024 -10.283 1.00 64.75 79 SER A N 1
ATOM 564 C CA . SER A 1 79 ? -3.575 1.574 -9.922 1.00 64.75 79 SER A CA 1
ATOM 565 C C . SER A 1 79 ? -2.508 1.273 -10.979 1.00 64.75 79 SER A C 1
ATOM 567 O O . SER A 1 79 ? -1.677 2.134 -11.267 1.00 64.75 79 SER A O 1
ATOM 569 N N . ASN A 1 80 ? -2.553 0.099 -11.619 1.00 66.12 80 ASN A N 1
ATOM 570 C CA . ASN A 1 80 ? -1.642 -0.216 -12.715 1.00 66.12 80 ASN A CA 1
ATOM 571 C C . ASN A 1 80 ? -2.069 0.450 -14.030 1.00 66.12 80 ASN A C 1
ATOM 573 O O . ASN A 1 80 ? -1.192 0.911 -14.748 1.00 66.12 80 ASN A O 1
ATOM 577 N N . MET A 1 81 ? -3.368 0.572 -14.337 1.00 70.75 81 MET A N 1
ATOM 578 C CA . MET A 1 81 ? -3.832 1.357 -15.494 1.00 70.75 81 MET A CA 1
ATOM 579 C C . MET A 1 81 ? -3.379 2.807 -15.374 1.00 70.75 81 MET A C 1
ATOM 581 O O . MET A 1 81 ? -2.756 3.304 -16.300 1.00 70.75 81 MET A O 1
ATOM 585 N N . ALA A 1 82 ? -3.578 3.450 -14.219 1.00 72.25 82 ALA A N 1
ATOM 586 C CA . ALA A 1 82 ? -3.126 4.823 -14.003 1.00 72.25 82 ALA A CA 1
ATOM 587 C C . ALA A 1 82 ? -1.597 4.964 -14.126 1.00 72.25 82 ALA A C 1
ATOM 589 O O . ALA A 1 82 ? -1.110 5.913 -14.737 1.00 72.25 82 ALA A O 1
ATOM 590 N N . TYR A 1 83 ? -0.828 4.015 -13.578 1.00 73.81 83 TYR A N 1
ATOM 591 C CA . TYR A 1 83 ? 0.633 4.029 -13.680 1.00 73.81 83 TYR A CA 1
ATOM 592 C C . TYR A 1 83 ? 1.129 3.821 -15.118 1.00 73.81 83 TYR A C 1
ATOM 594 O O . TYR A 1 83 ? 2.040 4.520 -15.552 1.00 73.81 83 TYR A O 1
ATOM 602 N N . GLN A 1 84 ? 0.536 2.882 -15.858 1.00 77.81 84 GLN A N 1
ATOM 603 C CA . GLN A 1 84 ? 0.915 2.588 -17.242 1.00 77.81 84 GLN A CA 1
ATOM 604 C C . GLN A 1 84 ? 0.456 3.695 -18.201 1.00 77.81 84 GLN A C 1
ATOM 606 O O . GLN A 1 84 ? 1.231 4.115 -19.054 1.00 77.81 84 GLN A O 1
ATOM 611 N N . ALA A 1 85 ? -0.748 4.239 -18.005 1.00 83.25 85 ALA A N 1
ATOM 612 C CA . ALA A 1 85 ? -1.259 5.388 -18.749 1.00 83.25 85 ALA A CA 1
ATOM 613 C C . ALA A 1 85 ? -0.362 6.628 -18.572 1.00 83.25 85 ALA A C 1
ATOM 615 O O . ALA A 1 85 ? -0.168 7.392 -19.509 1.00 83.25 85 ALA A O 1
ATOM 616 N N . ALA A 1 86 ? 0.264 6.804 -17.403 1.00 81.19 86 ALA A N 1
ATOM 617 C CA . ALA A 1 86 ? 1.203 7.902 -17.165 1.00 81.19 86 ALA A CA 1
ATOM 618 C C . ALA A 1 86 ? 2.549 7.772 -17.914 1.00 81.19 86 ALA A C 1
ATOM 620 O O . ALA A 1 86 ? 3.331 8.723 -17.905 1.00 81.19 86 ALA A O 1
ATOM 621 N N . GLN A 1 87 ? 2.853 6.621 -18.530 1.00 86.06 87 GLN A N 1
ATOM 622 C CA . GLN A 1 87 ? 4.113 6.383 -19.255 1.00 86.06 87 GLN A CA 1
ATOM 623 C C . GLN A 1 87 ? 3.999 6.525 -20.778 1.00 86.06 87 GLN A C 1
ATOM 625 O O . GLN A 1 87 ? 5.012 6.413 -21.469 1.00 86.06 87 GLN A O 1
ATOM 630 N N . VAL A 1 88 ? 2.798 6.765 -21.305 1.00 84.81 88 VAL A N 1
ATOM 631 C CA . VAL A 1 88 ? 2.514 6.825 -22.747 1.00 84.81 88 VAL A CA 1
ATOM 632 C C . VAL A 1 88 ? 1.95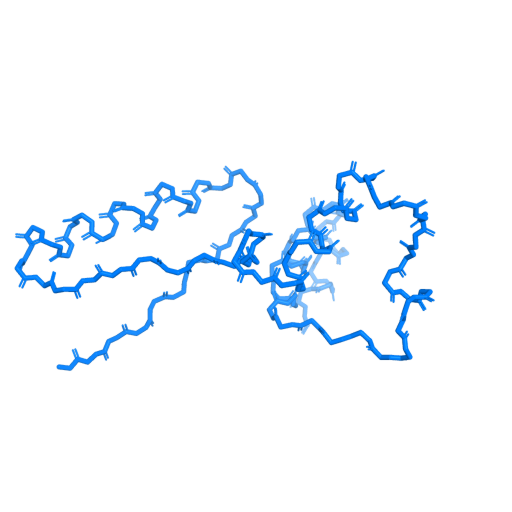6 8.202 -23.152 1.00 84.81 88 VAL A C 1
ATOM 634 O O . VAL A 1 88 ? 1.565 8.982 -22.278 1.00 84.81 88 VAL A O 1
ATOM 637 N N . PRO A 1 89 ? 1.943 8.556 -24.454 1.00 93.75 89 PRO A N 1
ATOM 638 C CA . PRO A 1 89 ? 1.259 9.751 -24.957 1.00 93.75 89 PRO A CA 1
ATOM 639 C C . PRO A 1 89 ? -0.217 9.820 -24.527 1.00 93.75 89 PRO A C 1
ATOM 641 O O . PRO A 1 89 ? -0.856 8.795 -24.308 1.00 93.75 89 PRO A O 1
ATOM 644 N N . ALA A 1 90 ? -0.766 11.032 -24.394 1.00 84.62 90 ALA A N 1
ATOM 645 C CA . ALA A 1 90 ? -2.090 11.258 -23.797 1.00 84.62 90 ALA A CA 1
ATOM 646 C C . ALA A 1 90 ? -3.238 10.533 -24.527 1.00 84.62 90 ALA A C 1
ATOM 648 O O . ALA A 1 90 ? -4.172 10.055 -23.893 1.00 84.62 90 ALA A O 1
ATOM 649 N N . ASP A 1 91 ? -3.145 10.413 -25.847 1.00 89.81 91 ASP A N 1
ATOM 650 C CA . ASP A 1 91 ? -4.096 9.682 -26.683 1.00 89.81 91 ASP A CA 1
ATOM 651 C C . ASP A 1 91 ? -4.049 8.162 -26.452 1.00 89.81 91 ASP A C 1
ATOM 653 O O . ASP A 1 91 ? -5.089 7.502 -26.454 1.00 89.81 91 ASP A O 1
ATOM 657 N N . GLU A 1 92 ? -2.867 7.605 -26.184 1.00 85.38 92 GLU A N 1
ATOM 658 C CA . GLU A 1 92 ? -2.709 6.201 -25.782 1.00 85.38 92 GLU A CA 1
ATOM 659 C C . GLU A 1 92 ? -3.165 5.976 -24.331 1.00 85.38 92 GLU A C 1
ATOM 661 O O . GLU A 1 92 ? -3.803 4.966 -24.028 1.00 85.38 92 GLU A O 1
ATOM 666 N N . ALA A 1 93 ? -2.907 6.939 -23.442 1.00 82.56 93 ALA A N 1
ATOM 667 C CA . ALA A 1 93 ? -3.325 6.905 -22.042 1.00 82.56 93 ALA A CA 1
ATOM 668 C C . ALA A 1 93 ? -4.855 6.851 -21.892 1.00 82.56 93 ALA A C 1
ATOM 670 O O . ALA A 1 93 ? -5.368 6.039 -21.116 1.00 82.56 93 ALA A O 1
ATOM 671 N N . ASP A 1 94 ? -5.583 7.666 -22.662 1.00 80.44 94 ASP A N 1
ATOM 672 C CA . ASP A 1 94 ? -7.050 7.698 -22.664 1.00 80.44 94 ASP A CA 1
ATOM 673 C C . ASP A 1 94 ? -7.645 6.357 -23.124 1.00 80.44 94 ASP A C 1
ATOM 675 O O . ASP A 1 94 ? -8.596 5.856 -22.523 1.00 80.44 94 ASP A O 1
ATOM 679 N N . ALA A 1 95 ? -7.046 5.722 -24.138 1.00 81.06 95 ALA A N 1
ATOM 680 C CA . ALA A 1 95 ? -7.464 4.404 -24.618 1.00 81.06 95 ALA A CA 1
ATOM 681 C C . ALA A 1 95 ? -7.197 3.281 -23.600 1.00 81.06 95 ALA A C 1
ATOM 683 O O . ALA A 1 95 ? -7.937 2.300 -23.556 1.00 81.06 95 ALA A O 1
ATOM 684 N N . MET A 1 96 ? -6.157 3.417 -22.772 1.00 72.25 96 MET A N 1
ATOM 685 C CA . MET A 1 96 ? -5.840 2.474 -21.694 1.00 72.25 96 MET A CA 1
ATOM 686 C C . MET A 1 96 ? -6.724 2.647 -20.452 1.00 72.25 96 MET A C 1
ATOM 688 O O . MET A 1 96 ? -6.709 1.771 -19.589 1.00 72.25 96 MET A O 1
ATOM 692 N N . MET A 1 97 ? -7.448 3.765 -20.342 1.00 72.75 97 MET A N 1
ATOM 693 C CA . MET A 1 97 ? -8.297 4.131 -19.200 1.00 72.75 97 MET A CA 1
ATOM 694 C C . MET A 1 97 ? -9.807 3.983 -19.475 1.00 72.75 97 MET A C 1
ATOM 696 O O . MET A 1 97 ? -10.598 4.150 -18.543 1.00 72.75 97 MET A O 1
ATOM 700 N N . ALA A 1 98 ? -10.194 3.680 -20.720 1.00 67.75 98 ALA A N 1
ATOM 701 C CA . ALA A 1 98 ? -11.570 3.436 -21.172 1.00 67.75 98 ALA A CA 1
ATOM 702 C C . ALA A 1 98 ? -12.027 1.984 -20.942 1.00 67.75 98 ALA A C 1
ATOM 704 O O . ALA A 1 98 ? -13.230 1.800 -20.640 1.00 67.75 98 ALA A O 1
#